Protein AF-A0A286TDY5-F1 (afdb_monomer)

InterPro domains:
  IPR040674 PvuRts1 I-like, SET and RING associated domain [PF18491] (6-106)

Organism: NCBI:txid1207542

Mean predicted aligned error: 7.82 Å

Nearest PDB structures (foldseek):
  4oq2-assembly1_A  TM=7.951E-01  e=3.850E-07  Proteus vulgaris
  4pbb-assembly1_B  TM=7.651E-01  e=4.188E-05  Acinetobacter baumannii SDF
  4g6d-assembly1_B  TM=3.731E-01  e=4.659E-01  Kayvirus G1

Solvent-accessible surface area (backbone atoms only — not comparable to full-atom values): 7003 Å² total; per-residue (Å²): 109,69,58,80,80,36,49,92,52,45,43,82,38,72,50,56,53,34,60,97,85,36,50,77,54,93,41,31,29,27,44,69,42,96,87,53,49,38,39,39,40,36,42,78,86,50,82,60,48,83,70,92,65,95,86,61,102,49,56,27,28,46,30,26,39,52,44,63,41,90,86,80,61,51,74,45,72,41,82,70,26,28,27,32,66,77,44,57,44,97,84,34,39,29,41,35,25,38,53,76,35,86,73,78,90,80,89,72,79,80,79,75,80,81,82,128

Structure (mmCIF, N/CA/C/O backbone):
data_AF-A0A286TDY5-F1
#
_entry.id   AF-A0A286TDY5-F1
#
loop_
_atom_site.group_PDB
_atom_site.id
_atom_site.type_symbol
_atom_site.label_atom_id
_atom_site.label_alt_id
_atom_site.label_comp_id
_atom_site.label_asym_id
_atom_site.label_entity_id
_atom_site.label_seq_id
_atom_site.pdbx_PDB_ins_code
_atom_site.Cartn_x
_atom_site.Cartn_y
_atom_site.Cartn_z
_atom_site.occupancy
_atom_site.B_iso_or_equiv
_atom_site.auth_seq_id
_atom_site.auth_comp_id
_atom_site.auth_asym_id
_atom_site.auth_atom_id
_atom_site.pdbx_PDB_model_num
ATOM 1 N N . MET A 1 1 ? 8.586 -16.442 18.755 1.00 56.16 1 MET A N 1
ATOM 2 C CA . MET A 1 1 ? 7.332 -17.047 18.246 1.00 56.16 1 MET A CA 1
ATOM 3 C C . MET A 1 1 ? 7.018 -16.560 16.830 1.00 56.16 1 MET A C 1
ATOM 5 O O . MET A 1 1 ? 7.374 -17.283 15.921 1.00 56.16 1 MET A O 1
ATOM 9 N N . MET A 1 2 ? 6.499 -15.344 16.578 1.00 57.84 2 MET A N 1
ATOM 10 C CA . MET A 1 2 ? 6.188 -14.861 15.202 1.00 57.84 2 MET A CA 1
ATOM 11 C C . MET A 1 2 ? 7.371 -14.920 14.220 1.00 57.84 2 MET A C 1
ATOM 13 O O . MET A 1 2 ? 7.219 -15.397 13.103 1.00 57.84 2 MET A O 1
ATOM 17 N N . ARG A 1 3 ? 8.569 -14.499 14.653 1.00 63.28 3 ARG A N 1
ATOM 18 C CA . ARG A 1 3 ? 9.780 -14.532 13.815 1.00 63.28 3 ARG A CA 1
ATOM 19 C C . ARG A 1 3 ? 10.179 -15.949 13.380 1.00 63.28 3 ARG A C 1
ATOM 21 O O . ARG A 1 3 ? 10.705 -16.113 12.297 1.00 63.28 3 ARG A O 1
ATOM 28 N N . GLN A 1 4 ? 9.886 -16.959 14.196 1.00 65.81 4 GLN A N 1
ATOM 29 C CA . GLN A 1 4 ? 10.230 -18.353 13.903 1.00 65.81 4 GLN A CA 1
ATOM 30 C C . GLN A 1 4 ? 9.310 -18.969 12.838 1.00 65.81 4 GLN A C 1
ATOM 32 O O . GLN A 1 4 ? 9.763 -19.783 12.048 1.00 65.81 4 GLN A O 1
ATOM 37 N N . TRP A 1 5 ? 8.032 -18.573 12.812 1.00 63.97 5 TRP A N 1
ATOM 38 C CA . TRP A 1 5 ? 7.052 -19.078 11.842 1.00 63.97 5 TRP A CA 1
ATOM 39 C C . TRP A 1 5 ? 6.986 -18.234 10.562 1.00 63.97 5 TRP A C 1
ATOM 41 O O . TRP A 1 5 ? 6.670 -18.756 9.498 1.00 63.97 5 TRP A O 1
ATOM 51 N N . TYR A 1 6 ? 7.272 -16.930 10.658 1.00 72.94 6 TYR A N 1
ATOM 52 C CA . TYR A 1 6 ? 6.996 -15.966 9.587 1.00 72.94 6 TYR A CA 1
ATOM 53 C C . TYR A 1 6 ? 8.138 -14.989 9.284 1.00 72.94 6 TYR A C 1
ATOM 55 O O . TYR A 1 6 ? 8.046 -14.256 8.302 1.00 72.94 6 TYR A O 1
ATOM 63 N N . GLY A 1 7 ? 9.181 -14.935 10.117 1.00 67.75 7 GLY A N 1
ATOM 64 C CA . GLY A 1 7 ? 10.143 -13.825 10.151 1.00 67.75 7 GLY A CA 1
ATOM 65 C C . GLY A 1 7 ? 11.005 -13.657 8.906 1.00 67.75 7 GLY A C 1
ATOM 66 O O . GLY A 1 7 ? 11.460 -12.546 8.658 1.00 67.75 7 GLY A O 1
ATOM 67 N N . ASP A 1 8 ? 11.174 -14.721 8.124 1.00 74.00 8 ASP A N 1
ATOM 68 C CA . ASP A 1 8 ? 11.986 -14.698 6.902 1.00 74.00 8 ASP A CA 1
ATOM 69 C C . ASP A 1 8 ? 11.143 -14.451 5.641 1.00 74.00 8 ASP A C 1
ATOM 71 O O . ASP A 1 8 ? 11.682 -14.185 4.571 1.00 74.00 8 ASP A O 1
ATOM 75 N N . ARG A 1 9 ? 9.809 -14.541 5.754 1.00 80.06 9 ARG A N 1
ATOM 76 C CA . ARG A 1 9 ? 8.877 -14.446 4.617 1.00 80.06 9 ARG A CA 1
ATOM 77 C C . ARG A 1 9 ? 7.985 -13.212 4.656 1.00 80.06 9 ARG A C 1
ATOM 79 O O . ARG A 1 9 ? 7.563 -12.745 3.605 1.00 80.06 9 ARG A O 1
ATOM 86 N N . TYR A 1 10 ? 7.639 -12.729 5.846 1.00 85.25 10 TYR A N 1
ATOM 87 C CA . TYR A 1 10 ? 6.677 -11.648 6.016 1.00 85.25 10 TYR A CA 1
ATOM 88 C C . TYR A 1 10 ? 7.264 -10.502 6.826 1.00 85.25 10 TYR A C 1
ATOM 90 O O . TYR A 1 10 ? 7.838 -10.701 7.899 1.00 85.25 10 TYR A O 1
ATOM 98 N N . ARG A 1 11 ? 7.005 -9.277 6.370 1.00 87.62 11 ARG A N 1
ATOM 99 C CA . ARG A 1 11 ? 7.228 -8.054 7.147 1.00 87.62 11 ARG A CA 1
ATOM 100 C C . ARG A 1 11 ? 5.886 -7.536 7.650 1.00 87.62 11 ARG A C 1
ATOM 102 O O . ARG A 1 11 ? 4.898 -7.542 6.923 1.00 87.62 11 ARG A O 1
ATOM 109 N N . VAL A 1 12 ? 5.819 -7.087 8.899 1.00 90.06 12 VAL A N 1
ATOM 110 C CA . VAL A 1 12 ? 4.613 -6.402 9.388 1.00 90.06 12 VAL A CA 1
ATOM 111 C C . VAL A 1 12 ? 4.717 -4.932 9.010 1.00 90.06 12 VAL A C 1
ATOM 113 O O . VAL A 1 12 ? 5.750 -4.306 9.249 1.00 90.06 12 VAL A O 1
ATOM 116 N N . TRP A 1 13 ? 3.656 -4.379 8.428 1.00 92.44 13 TRP A N 1
ATOM 117 C CA . TRP A 1 13 ? 3.632 -2.999 7.963 1.00 92.44 13 TRP A CA 1
ATOM 118 C C . TRP A 1 13 ? 2.464 -2.224 8.564 1.00 92.44 13 TRP A C 1
ATOM 120 O O . TRP A 1 13 ? 1.316 -2.666 8.519 1.00 92.44 13 TRP A O 1
ATOM 130 N N . PHE A 1 14 ? 2.769 -1.042 9.098 1.00 92.38 14 PHE A N 1
ATOM 131 C CA . PHE A 1 14 ? 1.808 -0.124 9.707 1.00 92.38 14 PHE A CA 1
ATOM 132 C C . PHE A 1 14 ? 1.760 1.204 8.935 1.00 92.38 14 PHE A C 1
ATOM 134 O O . PHE A 1 14 ? 2.204 2.232 9.457 1.00 92.38 14 PHE A O 1
ATOM 141 N N . PRO A 1 15 ? 1.292 1.215 7.672 1.00 90.50 15 PRO A N 1
ATOM 142 C CA . PRO A 1 15 ? 1.306 2.429 6.874 1.00 90.50 15 PRO A CA 1
ATOM 143 C C . PRO A 1 15 ? 0.363 3.483 7.454 1.00 90.50 15 PRO A C 1
ATOM 145 O O . PRO A 1 15 ? -0.771 3.199 7.863 1.00 90.50 15 PRO A O 1
ATOM 148 N N . LYS A 1 16 ? 0.820 4.736 7.420 1.00 87.88 16 LYS A N 1
ATOM 149 C CA . LYS A 1 16 ? -0.064 5.896 7.531 1.00 87.88 16 LYS A CA 1
ATOM 150 C C . LYS A 1 16 ? -0.548 6.238 6.126 1.00 87.88 16 LYS A C 1
ATOM 152 O O . LYS A 1 16 ? 0.258 6.646 5.291 1.00 87.88 16 LYS A O 1
ATOM 157 N N . LEU A 1 17 ? -1.838 6.025 5.874 1.00 85.44 17 LEU A N 1
ATOM 158 C CA . LEU A 1 17 ? -2.439 6.344 4.584 1.00 85.44 17 LEU A CA 1
ATOM 159 C C . LEU A 1 17 ? -2.512 7.862 4.387 1.00 85.44 17 LEU A C 1
ATOM 161 O O . LEU A 1 17 ? -2.790 8.604 5.330 1.00 85.44 17 LEU A O 1
ATOM 165 N N . ALA A 1 18 ? -2.253 8.300 3.161 1.00 80.50 18 ALA A N 1
ATOM 166 C CA . ALA A 1 18 ? -2.357 9.680 2.728 1.00 80.50 18 ALA A CA 1
ATOM 167 C C . ALA A 1 18 ? -3.791 10.196 2.889 1.00 80.50 18 ALA A C 1
ATOM 169 O O . ALA A 1 18 ? -4.763 9.472 2.665 1.00 80.50 18 ALA A O 1
ATOM 170 N N . ILE A 1 19 ? -3.921 11.469 3.258 1.00 73.88 19 ILE A N 1
ATOM 171 C CA . ILE A 1 19 ? -5.214 12.130 3.470 1.00 73.88 19 ILE A CA 1
ATOM 172 C C . ILE A 1 19 ? -5.360 13.208 2.402 1.00 73.88 19 ILE A C 1
ATOM 174 O O . ILE A 1 19 ? -4.481 14.053 2.251 1.00 73.88 19 ILE A O 1
ATOM 178 N N . GLY A 1 20 ? -6.445 13.160 1.621 1.00 74.75 20 GLY A N 1
ATOM 179 C CA . GLY A 1 20 ? -6.649 14.097 0.507 1.00 74.75 20 GLY A CA 1
ATOM 180 C C . GLY A 1 20 ? -5.530 14.046 -0.542 1.00 74.75 20 GLY A C 1
ATOM 181 O O . GLY A 1 20 ? -5.230 15.057 -1.166 1.00 74.75 20 GLY A O 1
ATOM 182 N N . GLY A 1 21 ? -4.873 12.888 -0.688 1.00 75.81 21 GLY A N 1
A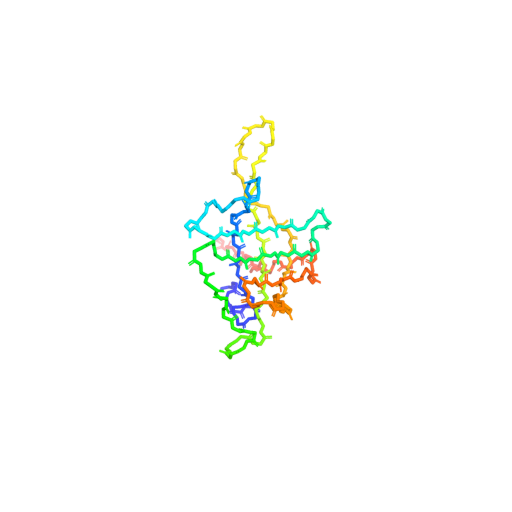TOM 183 C CA . GLY A 1 21 ? -3.759 12.690 -1.616 1.00 75.81 21 GLY A CA 1
ATOM 184 C C . GLY A 1 21 ? -2.394 13.183 -1.130 1.00 75.81 21 GLY A C 1
ATOM 185 O O . GLY A 1 21 ? -1.448 13.077 -1.901 1.00 75.81 21 GLY A O 1
ATOM 186 N N . LYS A 1 22 ? -2.263 13.675 0.113 1.00 78.06 22 LYS A N 1
ATOM 187 C CA . LYS A 1 22 ? -0.996 14.181 0.674 1.00 78.06 22 LYS A CA 1
ATOM 188 C C . LYS A 1 22 ? -0.366 13.242 1.700 1.00 78.06 22 LYS A C 1
ATOM 190 O O . LYS A 1 22 ? -1.081 12.609 2.488 1.00 78.06 22 LYS A O 1
ATOM 195 N N . ALA A 1 23 ? 0.964 13.205 1.727 1.00 81.44 23 ALA A N 1
ATOM 196 C CA . ALA A 1 23 ? 1.750 12.486 2.717 1.00 81.44 23 ALA A CA 1
ATOM 197 C C . ALA A 1 23 ? 1.467 12.982 4.140 1.00 81.44 23 ALA A C 1
ATOM 199 O O . ALA A 1 23 ? 1.242 14.161 4.402 1.00 81.44 23 ALA A O 1
ATOM 200 N N . VAL A 1 24 ? 1.515 12.052 5.092 1.00 79.75 24 VAL A N 1
ATOM 201 C CA . VAL A 1 24 ? 1.279 12.317 6.526 1.00 79.75 24 VAL A CA 1
ATOM 202 C C . VAL A 1 24 ? 2.401 11.743 7.403 1.00 79.75 24 VAL A C 1
ATOM 204 O O . VAL A 1 24 ? 2.245 11.555 8.616 1.00 79.75 24 VAL A O 1
ATOM 207 N N . ALA A 1 25 ? 3.528 11.392 6.776 1.00 81.00 25 ALA A N 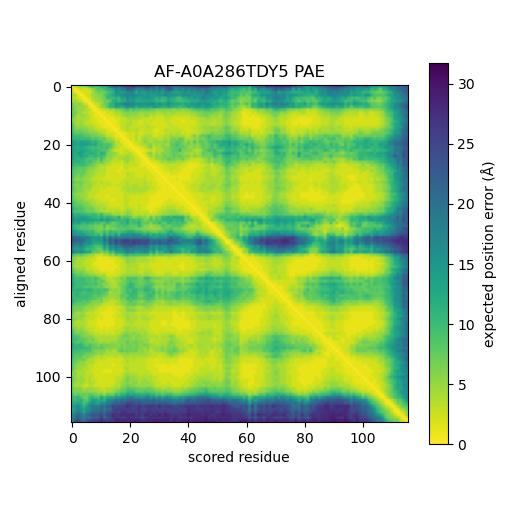1
ATOM 208 C CA . ALA A 1 25 ? 4.639 10.681 7.394 1.00 81.00 25 ALA A CA 1
ATOM 209 C C . ALA A 1 25 ? 5.983 11.036 6.729 1.00 81.00 25 ALA A C 1
ATOM 211 O O . ALA A 1 25 ? 6.509 10.234 5.968 1.00 81.00 25 ALA A O 1
ATOM 212 N N . ASN A 1 26 ? 6.552 12.211 7.026 1.00 83.81 26 ASN A N 1
ATOM 213 C CA . ASN A 1 26 ? 7.867 12.643 6.512 1.00 83.81 26 ASN A CA 1
ATOM 214 C C . ASN A 1 26 ? 7.994 12.482 4.981 1.00 83.81 26 ASN A C 1
ATOM 216 O O . ASN A 1 26 ? 8.864 11.756 4.502 1.00 83.81 26 ASN A O 1
ATOM 220 N N . GLY A 1 27 ? 7.048 13.055 4.233 1.00 84.19 27 GLY A N 1
ATOM 221 C CA . GLY A 1 27 ? 7.004 12.952 2.769 1.00 84.19 27 GLY A CA 1
ATOM 222 C C . GLY A 1 27 ? 6.494 11.611 2.226 1.00 84.19 27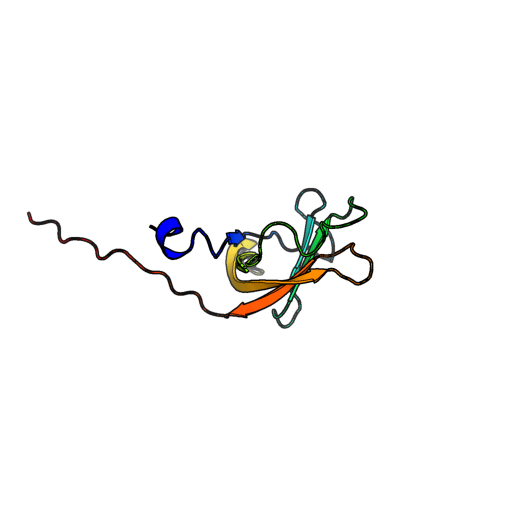 GLY A C 1
ATOM 223 O O . GLY A 1 27 ? 6.121 11.537 1.063 1.00 84.19 27 GLY A O 1
ATOM 224 N N . TRP A 1 28 ? 6.377 10.549 3.036 1.00 87.00 28 TRP A N 1
ATOM 225 C CA . TRP A 1 28 ? 5.845 9.266 2.560 1.00 87.00 28 TRP A CA 1
ATOM 226 C C . TRP A 1 28 ? 4.327 9.295 2.373 1.00 87.00 28 TRP A C 1
ATOM 228 O O . TRP A 1 28 ? 3.548 9.487 3.319 1.00 87.00 28 TRP A O 1
ATOM 238 N N . ASN A 1 29 ? 3.918 9.034 1.139 1.00 90.19 29 ASN A N 1
ATOM 239 C CA . ASN A 1 29 ? 2.548 8.971 0.677 1.00 90.19 29 ASN A CA 1
ATOM 240 C C . ASN A 1 29 ? 2.167 7.509 0.421 1.00 90.19 29 ASN A C 1
ATOM 242 O O . ASN A 1 29 ? 2.727 6.847 -0.452 1.00 90.19 29 ASN A O 1
ATOM 246 N N . ASN A 1 30 ? 1.219 7.001 1.212 1.00 92.06 30 ASN A N 1
ATOM 247 C CA . ASN A 1 30 ? 0.689 5.650 1.061 1.00 92.06 30 ASN A CA 1
ATOM 248 C C . ASN A 1 30 ? -0.781 5.732 0.674 1.00 92.06 30 ASN A C 1
ATOM 250 O O . ASN A 1 30 ? -1.587 6.250 1.444 1.00 92.06 30 ASN A O 1
ATOM 254 N N . ARG A 1 31 ? -1.165 5.180 -0.471 1.00 91.69 31 ARG A N 1
ATOM 255 C CA . ARG A 1 31 ? -2.559 5.177 -0.919 1.00 91.69 31 ARG A CA 1
ATOM 256 C C . ARG A 1 31 ? -3.063 3.755 -1.072 1.00 91.69 31 ARG A C 1
ATOM 258 O O . ARG A 1 31 ? -2.516 3.001 -1.867 1.00 91.69 31 ARG A O 1
ATOM 265 N N . LEU A 1 32 ? -4.130 3.425 -0.353 1.00 91.56 32 LEU A N 1
ATOM 266 C CA . LEU A 1 32 ? -4.936 2.234 -0.611 1.00 91.56 32 LEU A CA 1
ATOM 267 C C . LEU A 1 32 ? -5.933 2.564 -1.733 1.00 91.56 32 LEU A C 1
ATOM 269 O O . LEU A 1 32 ? -6.534 3.639 -1.706 1.00 91.56 32 LEU A O 1
ATOM 273 N N . SER A 1 33 ? -6.072 1.689 -2.729 1.00 92.81 33 SER A N 1
ATOM 274 C CA . SER A 1 33 ? -7.106 1.821 -3.762 1.00 92.81 33 SER A CA 1
ATOM 275 C C . SER A 1 33 ? -8.507 1.642 -3.167 1.00 92.81 33 SER A C 1
ATOM 277 O O . SER A 1 33 ? -8.667 1.013 -2.121 1.00 92.81 33 SER A O 1
ATOM 279 N N . ASP A 1 34 ? -9.533 2.178 -3.830 1.00 90.56 34 ASP A N 1
ATOM 280 C CA . ASP A 1 34 ? -10.904 2.193 -3.294 1.00 90.56 34 ASP A CA 1
ATOM 281 C C . ASP A 1 34 ? -11.496 0.778 -3.129 1.00 90.56 34 ASP A C 1
ATOM 283 O O . ASP A 1 34 ? -12.249 0.512 -2.196 1.00 90.56 34 ASP A O 1
ATOM 287 N N . ASP A 1 35 ? -11.093 -0.160 -3.990 1.00 93.06 35 ASP A N 1
ATOM 288 C CA . ASP A 1 35 ? -11.419 -1.593 -3.919 1.00 93.06 35 ASP A CA 1
ATOM 289 C C . ASP A 1 35 ? -10.519 -2.382 -2.933 1.00 93.06 35 ASP A C 1
ATOM 291 O O . ASP A 1 35 ? -10.701 -3.584 -2.692 1.00 93.06 35 ASP A O 1
ATOM 295 N N . GLY A 1 36 ? -9.521 -1.711 -2.353 1.00 92.12 36 GLY A N 1
ATOM 296 C CA . GLY A 1 36 ? -8.543 -2.267 -1.423 1.00 92.12 36 GLY A CA 1
ATOM 297 C C . GLY A 1 36 ? -7.579 -3.285 -2.035 1.00 92.12 36 GLY A C 1
ATOM 298 O O . GLY A 1 36 ? -6.926 -4.016 -1.287 1.00 92.12 36 GLY A O 1
ATOM 299 N N . THR A 1 37 ? -7.506 -3.393 -3.363 1.00 96.31 37 THR A N 1
ATOM 300 C CA . THR A 1 37 ? -6.669 -4.390 -4.050 1.00 96.31 37 THR A CA 1
ATOM 301 C C . THR A 1 37 ? -5.212 -3.964 -4.185 1.00 96.31 37 THR A C 1
ATOM 303 O O . THR A 1 37 ? -4.338 -4.832 -4.240 1.00 96.31 37 THR A O 1
ATOM 306 N N . TYR A 1 38 ? -4.923 -2.662 -4.168 1.00 95.50 38 TYR A N 1
ATOM 307 C CA . TYR A 1 38 ? -3.577 -2.127 -4.333 1.00 95.50 38 TYR A CA 1
ATOM 308 C C . TYR A 1 38 ? -3.206 -1.131 -3.240 1.00 95.50 38 TYR A C 1
ATOM 310 O O . TYR A 1 38 ? -4.032 -0.348 -2.773 1.00 95.50 38 TYR A O 1
ATOM 318 N N . ILE A 1 39 ? -1.923 -1.126 -2.883 1.00 94.75 39 ILE A N 1
ATOM 319 C CA . ILE A 1 39 ? -1.294 -0.019 -2.167 1.00 94.75 39 ILE A CA 1
ATOM 320 C C . ILE A 1 39 ? -0.213 0.588 -3.056 1.00 94.75 39 ILE A C 1
ATOM 322 O O . ILE A 1 39 ? 0.617 -0.128 -3.620 1.00 94.75 39 ILE A O 1
ATOM 326 N N . TYR A 1 40 ? -0.211 1.913 -3.146 1.00 93.19 40 TYR A N 1
ATOM 327 C CA . TYR A 1 40 ? 0.834 2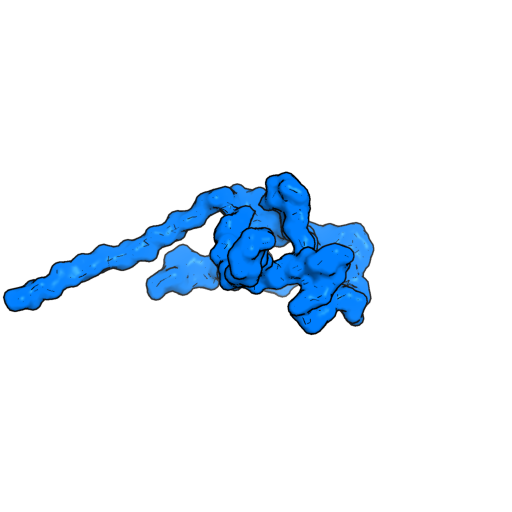.702 -3.786 1.00 93.19 40 TYR A CA 1
ATOM 328 C C . TYR A 1 40 ? 1.642 3.424 -2.711 1.00 93.19 40 TYR A C 1
ATOM 330 O O . TYR A 1 40 ? 1.052 4.036 -1.822 1.00 93.19 40 TYR A O 1
ATOM 338 N N . GLU A 1 41 ? 2.966 3.351 -2.788 1.00 92.25 41 GLU A N 1
ATOM 339 C CA . GLU A 1 41 ? 3.889 3.996 -1.844 1.00 92.25 41 GLU A CA 1
ATOM 340 C C . GLU A 1 41 ? 4.917 4.810 -2.630 1.00 92.25 41 GLU A C 1
ATOM 342 O O . GLU A 1 41 ? 5.562 4.286 -3.540 1.00 92.25 41 GLU A O 1
ATOM 347 N N . TYR A 1 42 ? 5.073 6.081 -2.282 1.00 90.75 42 TYR A N 1
ATOM 348 C CA . TYR A 1 42 ? 6.143 6.940 -2.789 1.00 90.75 42 TYR A CA 1
ATOM 349 C C . TYR A 1 42 ? 6.504 7.995 -1.747 1.00 90.75 42 TYR A C 1
ATOM 351 O O . TYR A 1 42 ? 5.745 8.222 -0.802 1.00 90.75 42 TYR A O 1
ATOM 359 N N . ASN A 1 43 ? 7.666 8.622 -1.894 1.00 88.31 43 ASN A N 1
ATOM 360 C CA . ASN A 1 43 ? 8.030 9.790 -1.104 1.00 88.31 43 ASN A CA 1
ATOM 361 C C . ASN A 1 43 ? 7.877 11.037 -1.984 1.00 88.31 43 ASN A C 1
ATOM 363 O O . ASN A 1 43 ? 8.302 11.022 -3.133 1.00 88.31 43 ASN A O 1
ATOM 367 N N . GLU A 1 44 ? 7.226 12.077 -1.470 1.00 86.44 44 GLU A N 1
ATOM 368 C CA . GLU A 1 44 ? 6.951 13.324 -2.195 1.00 86.44 44 GLU A CA 1
ATOM 369 C C . GLU A 1 44 ? 8.221 14.119 -2.528 1.00 86.44 44 GLU A C 1
ATOM 371 O O . GLU A 1 44 ? 8.202 14.893 -3.480 1.00 86.44 44 GLU A O 1
ATOM 376 N N . ASP A 1 45 ? 9.314 13.884 -1.798 1.00 85.44 45 ASP A N 1
ATOM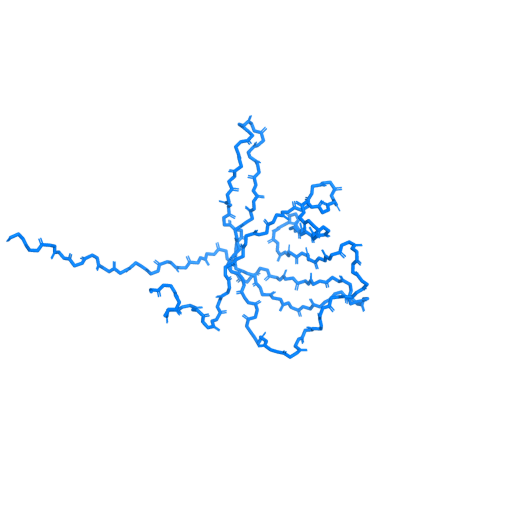 377 C CA . ASP A 1 45 ? 10.601 14.561 -1.970 1.00 85.44 45 ASP A CA 1
ATOM 378 C C . ASP A 1 45 ? 11.640 13.698 -2.714 1.00 85.44 45 ASP A C 1
ATOM 380 O O . ASP A 1 45 ? 12.778 14.128 -2.900 1.00 85.44 45 ASP A O 1
ATOM 384 N N . ALA A 1 46 ? 11.296 12.462 -3.098 1.00 80.50 46 ALA A N 1
ATOM 385 C CA . ALA A 1 46 ? 12.221 11.546 -3.765 1.00 80.50 46 ALA A CA 1
ATOM 386 C C . ALA A 1 46 ? 11.922 11.420 -5.261 1.00 80.50 46 ALA A C 1
ATOM 388 O O . ALA A 1 46 ? 10.787 11.156 -5.656 1.00 80.50 46 ALA A O 1
ATOM 389 N N . ASP A 1 47 ? 12.975 11.502 -6.074 1.00 77.81 47 ASP A N 1
ATOM 390 C CA . ASP A 1 47 ? 12.861 11.408 -7.531 1.00 77.81 47 ASP A CA 1
ATOM 391 C C . ASP A 1 47 ? 12.585 9.982 -8.024 1.00 77.81 47 ASP A C 1
ATOM 393 O O . ASP A 1 47 ? 11.901 9.804 -9.023 1.00 77.81 47 ASP A O 1
ATOM 397 N N . LEU A 1 48 ? 13.102 8.951 -7.344 1.00 78.75 48 LEU A N 1
ATOM 398 C CA . LEU A 1 48 ? 12.930 7.543 -7.719 1.00 78.75 48 LEU A CA 1
ATOM 399 C C . LEU A 1 48 ? 12.801 6.662 -6.474 1.00 78.75 48 LEU A C 1
ATOM 401 O O . LEU A 1 48 ? 13.443 6.907 -5.449 1.00 78.75 48 LEU A O 1
ATOM 405 N N . VAL A 1 49 ? 12.005 5.596 -6.573 1.00 81.56 49 VAL A N 1
ATOM 406 C CA . VAL A 1 49 ? 12.006 4.515 -5.578 1.00 81.56 49 VAL A CA 1
ATOM 407 C C . VAL A 1 49 ? 13.038 3.456 -5.952 1.00 81.56 49 VAL A C 1
ATOM 409 O O . VAL A 1 49 ? 13.394 3.300 -7.120 1.00 81.56 49 VAL A O 1
ATOM 412 N N . ASP A 1 50 ? 13.502 2.684 -4.966 1.00 80.31 50 ASP A N 1
ATOM 413 C CA . ASP A 1 50 ? 14.381 1.542 -5.224 1.00 80.31 50 ASP A CA 1
ATOM 414 C C . ASP A 1 50 ? 13.768 0.598 -6.276 1.00 80.31 50 ASP A C 1
ATOM 416 O O . ASP A 1 50 ? 12.544 0.433 -6.307 1.00 80.31 50 ASP A O 1
ATOM 420 N N . PRO A 1 51 ? 14.574 -0.023 -7.154 1.00 69.31 51 PRO A N 1
ATOM 421 C CA . PRO A 1 51 ? 14.083 -0.977 -8.141 1.00 69.31 51 PRO A CA 1
ATOM 422 C C . PRO A 1 51 ? 13.455 -2.206 -7.472 1.00 69.31 51 PRO A C 1
ATOM 424 O O . PRO A 1 51 ? 13.596 -2.460 -6.274 1.00 69.31 51 PRO A O 1
ATOM 427 N N . VAL A 1 52 ? 12.722 -2.987 -8.259 1.00 69.62 52 VAL A N 1
ATOM 428 C CA . VAL A 1 52 ? 12.149 -4.256 -7.799 1.00 69.62 52 VAL A CA 1
ATOM 429 C C . VAL A 1 52 ? 13.255 -5.332 -7.833 1.00 69.62 52 VAL A C 1
ATOM 431 O O . VAL A 1 52 ? 13.345 -6.081 -8.797 1.00 69.62 52 VAL A O 1
ATOM 434 N N . GLY A 1 53 ? 14.104 -5.370 -6.791 1.00 59.53 53 GLY A N 1
ATOM 435 C CA . GLY A 1 53 ? 15.262 -6.281 -6.593 1.00 59.53 53 GLY A CA 1
ATOM 436 C C . GLY A 1 53 ? 16.608 -5.570 -6.823 1.00 59.53 53 GLY A C 1
ATOM 437 O O . GLY A 1 53 ? 16.700 -4.774 -7.745 1.00 59.53 53 GLY A O 1
ATOM 438 N N . ASP A 1 54 ? 17.657 -5.706 -6.004 1.00 44.47 54 ASP A N 1
ATOM 439 C CA . ASP A 1 54 ? 18.190 -6.908 -5.344 1.00 44.47 54 ASP A CA 1
ATOM 440 C C . ASP A 1 54 ? 18.046 -6.919 -3.806 1.00 44.47 54 ASP A C 1
ATOM 442 O O . ASP A 1 54 ? 18.605 -6.074 -3.108 1.00 44.47 54 ASP A O 1
ATOM 446 N N . GLY A 1 55 ? 17.325 -7.908 -3.250 1.00 53.38 55 GLY A N 1
ATOM 447 C CA . GLY A 1 55 ? 17.393 -8.208 -1.809 1.00 53.38 55 GLY A CA 1
ATOM 448 C C . GLY A 1 55 ? 16.187 -8.891 -1.153 1.00 53.38 55 GLY A C 1
ATOM 449 O O . GLY A 1 55 ? 16.382 -9.576 -0.155 1.00 53.38 55 GLY A O 1
ATOM 450 N N . ASP A 1 56 ? 14.957 -8.762 -1.666 1.00 59.94 56 ASP A N 1
ATOM 451 C CA . ASP A 1 56 ? 13.801 -9.437 -1.045 1.00 59.94 56 ASP A CA 1
ATOM 452 C C . ASP A 1 56 ? 12.860 -10.076 -2.083 1.00 59.94 56 ASP A C 1
ATOM 454 O O . ASP A 1 56 ? 11.911 -9.435 -2.544 1.00 59.94 56 ASP A O 1
ATOM 458 N N . PRO A 1 57 ? 13.084 -11.353 -2.459 1.00 62.66 57 PRO A N 1
ATOM 459 C CA . PRO A 1 57 ? 12.163 -12.107 -3.316 1.00 62.66 57 PRO A CA 1
ATOM 460 C C . PRO A 1 57 ? 10.755 -12.280 -2.704 1.00 62.66 57 PRO 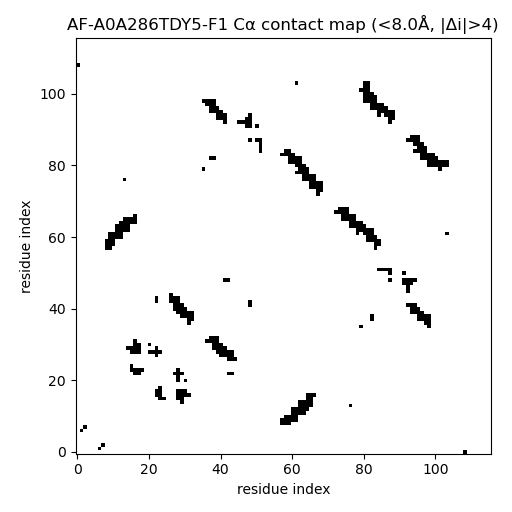A C 1
ATOM 462 O O . PRO A 1 57 ? 9.835 -12.746 -3.388 1.00 62.66 57 PRO A O 1
ATOM 465 N N . ASN A 1 58 ? 10.564 -11.864 -1.447 1.00 65.00 58 ASN A N 1
ATOM 466 C CA . ASN A 1 58 ? 9.349 -11.985 -0.663 1.00 65.00 58 ASN A CA 1
ATOM 467 C C . ASN A 1 58 ? 9.004 -10.678 0.084 1.00 65.00 58 ASN A C 1
ATOM 469 O O . ASN A 1 58 ? 8.633 -10.764 1.252 1.00 65.00 58 ASN A O 1
ATOM 473 N N . ASP A 1 59 ? 9.047 -9.486 -0.548 1.00 85.19 59 ASP A N 1
ATOM 474 C CA . ASP A 1 59 ? 8.471 -8.260 0.064 1.00 85.19 59 ASP A CA 1
ATOM 475 C C . ASP A 1 59 ? 6.938 -8.387 0.163 1.00 85.19 59 ASP A C 1
ATOM 477 O O . ASP A 1 59 ? 6.158 -7.854 -0.638 1.00 85.19 59 ASP A O 1
ATOM 481 N N . ILE A 1 60 ? 6.532 -9.202 1.131 1.00 90.94 60 ILE A N 1
ATOM 482 C CA . ILE A 1 60 ? 5.185 -9.599 1.470 1.00 90.94 60 ILE A CA 1
ATOM 483 C C . ILE A 1 60 ? 4.892 -8.995 2.839 1.00 90.94 60 ILE A C 1
ATOM 485 O O . ILE A 1 60 ? 5.527 -9.306 3.850 1.00 90.94 60 ILE A O 1
ATOM 489 N N . ARG A 1 61 ? 3.905 -8.110 2.867 1.00 92.88 61 ARG A N 1
ATOM 490 C CA . ARG A 1 61 ? 3.583 -7.256 3.998 1.00 92.88 61 ARG A CA 1
ATOM 491 C C . ARG A 1 61 ? 2.247 -7.630 4.602 1.00 92.88 61 ARG A C 1
ATOM 493 O O . ARG A 1 61 ? 1.204 -7.461 3.970 1.00 92.88 61 ARG A O 1
ATOM 500 N N . ILE A 1 62 ? 2.266 -8.079 5.852 1.00 94.06 62 ILE A N 1
ATOM 501 C CA . ILE A 1 62 ? 1.056 -8.180 6.672 1.00 94.06 62 ILE A CA 1
ATOM 502 C C . ILE A 1 62 ? 0.702 -6.751 7.077 1.00 94.06 62 ILE A C 1
ATOM 504 O O . ILE A 1 62 ? 1.435 -6.128 7.849 1.00 94.06 62 ILE A O 1
ATOM 508 N N . THR A 1 63 ? -0.376 -6.211 6.517 1.00 95.81 63 THR A N 1
ATOM 509 C CA . THR A 1 63 ? -0.597 -4.765 6.519 1.00 95.81 63 THR A CA 1
ATOM 510 C C . THR A 1 63 ? -1.735 -4.370 7.447 1.00 95.81 63 THR A C 1
ATOM 512 O O . THR A 1 63 ? -2.873 -4.827 7.313 1.00 95.81 63 THR A O 1
ATOM 515 N N . PHE A 1 64 ? -1.419 -3.466 8.369 1.00 94.75 64 PHE A N 1
ATOM 516 C CA . PHE A 1 64 ? -2.358 -2.846 9.288 1.00 94.75 64 PHE A CA 1
ATOM 517 C C . PHE A 1 64 ? -2.376 -1.338 9.047 1.00 94.75 64 PHE A C 1
ATOM 519 O O . PHE A 1 64 ? -1.525 -0.606 9.548 1.00 94.75 64 PHE A O 1
ATOM 526 N N . ALA A 1 65 ? -3.335 -0.853 8.263 1.00 91.75 65 ALA A N 1
ATOM 527 C CA . ALA A 1 65 ? -3.418 0.564 7.944 1.00 91.75 65 ALA A CA 1
ATOM 528 C C . ALA A 1 65 ? -3.965 1.359 9.132 1.00 91.75 65 ALA A C 1
ATOM 530 O O . ALA A 1 65 ? -4.932 0.950 9.788 1.00 91.75 65 ALA A O 1
ATOM 531 N N . LYS A 1 66 ? -3.362 2.520 9.398 1.00 87.94 66 LYS A N 1
ATOM 532 C CA . LYS A 1 66 ? -3.911 3.461 10.373 1.00 87.94 66 LYS A CA 1
ATOM 533 C C . LYS A 1 66 ? -5.189 4.083 9.809 1.00 87.94 66 LYS A C 1
ATOM 535 O O . LYS A 1 66 ? -5.162 4.694 8.745 1.00 87.94 66 LYS A O 1
ATOM 540 N N . SER A 1 67 ? -6.292 3.948 10.534 1.00 78.31 67 SER A N 1
ATOM 541 C CA . SER A 1 67 ? -7.600 4.505 10.188 1.00 78.31 67 SER A CA 1
ATOM 542 C C . SER A 1 67 ? -8.132 5.328 11.359 1.00 78.31 67 SER A C 1
ATOM 544 O O . SER A 1 67 ? -7.909 4.983 12.521 1.00 78.31 67 SER A O 1
ATOM 546 N N . ALA A 1 68 ? -8.810 6.430 11.052 1.00 80.25 68 ALA A N 1
ATOM 547 C CA . ALA A 1 68 ? -9.589 7.180 12.024 1.00 80.25 68 ALA A CA 1
ATOM 548 C C . ALA A 1 68 ? -11.058 6.792 11.870 1.00 80.25 68 ALA A C 1
ATOM 550 O O . ALA A 1 68 ? -11.596 6.798 10.762 1.00 80.25 68 ALA A O 1
ATOM 551 N N . ASP A 1 69 ? -11.701 6.466 12.981 1.00 76.69 69 ASP A N 1
ATOM 552 C CA . ASP A 1 69 ? -13.142 6.297 13.005 1.00 76.69 69 ASP A CA 1
ATOM 553 C C . ASP A 1 69 ? -13.833 7.643 12.693 1.00 76.69 69 ASP A C 1
ATOM 555 O O . ASP A 1 69 ? -13.500 8.655 13.320 1.00 76.69 69 ASP A O 1
ATOM 559 N N . PRO A 1 70 ? -14.760 7.704 11.721 1.00 76.12 70 PRO A N 1
ATOM 560 C CA . PRO A 1 70 ? -15.345 8.972 11.290 1.00 76.12 70 PRO A CA 1
ATOM 561 C C . PRO A 1 70 ? -16.258 9.605 12.350 1.00 76.12 70 PRO A C 1
ATOM 563 O O . PRO A 1 70 ? -16.445 10.821 12.325 1.00 76.12 70 PRO A O 1
ATOM 566 N N . VAL A 1 71 ? -16.797 8.811 13.283 1.00 85.06 71 VAL A N 1
ATOM 567 C CA . VAL A 1 71 ? -17.740 9.265 14.315 1.00 85.06 71 VAL A CA 1
ATOM 568 C C . VAL A 1 71 ? -16.993 9.640 15.592 1.00 85.06 71 VAL A C 1
ATOM 570 O O . VAL A 1 71 ? -17.088 10.763 16.076 1.00 85.06 71 VAL A O 1
ATOM 573 N N . THR A 1 72 ? -16.206 8.710 16.122 1.00 87.62 72 THR A N 1
ATOM 574 C CA . THR A 1 72 ? -15.514 8.841 17.412 1.00 87.62 72 THR A CA 1
ATOM 575 C C . THR A 1 72 ? -14.151 9.518 17.299 1.00 87.62 72 THR A C 1
ATOM 577 O O . THR A 1 72 ? -13.570 9.888 18.315 1.00 87.62 72 THR A O 1
ATOM 580 N N . ARG A 1 73 ? -13.610 9.661 16.078 1.00 83.69 73 ARG A N 1
ATOM 581 C CA . ARG A 1 73 ? -12.249 10.161 15.792 1.00 83.69 73 ARG A CA 1
ATOM 582 C C . ARG A 1 73 ? -11.121 9.327 16.407 1.00 83.69 73 ARG A C 1
ATOM 584 O O . ARG A 1 73 ? -9.954 9.709 16.295 1.00 83.69 73 ARG A O 1
ATOM 591 N N . ILE A 1 74 ? -11.434 8.172 16.995 1.00 87.12 74 ILE A N 1
ATOM 592 C CA . ILE A 1 74 ? -10.439 7.261 17.554 1.00 87.12 74 ILE A CA 1
ATOM 593 C C . ILE A 1 74 ? -9.576 6.718 16.415 1.00 87.12 74 ILE A C 1
ATOM 595 O O . ILE A 1 74 ? -10.075 6.232 15.399 1.00 87.12 74 ILE A O 1
ATOM 599 N N . GLN A 1 75 ? -8.260 6.813 16.593 1.00 85.62 75 GLN A N 1
ATOM 600 C CA . GLN A 1 75 ? -7.289 6.272 15.653 1.00 85.62 75 GLN A CA 1
ATOM 601 C C . GLN A 1 75 ? -6.949 4.838 16.046 1.00 85.62 75 GLN A C 1
ATOM 603 O O . GLN A 1 75 ? -6.525 4.583 17.171 1.00 85.62 75 GLN A O 1
ATOM 608 N N . ALA A 1 76 ? -7.088 3.914 15.104 1.00 88.56 76 ALA A N 1
ATOM 609 C CA . ALA A 1 76 ? -6.762 2.511 15.301 1.00 88.56 76 ALA A CA 1
ATOM 610 C C . ALA A 1 76 ? -6.050 1.941 14.075 1.00 88.56 76 ALA A C 1
ATOM 612 O O . ALA A 1 76 ? -6.127 2.477 12.968 1.00 88.56 76 ALA A O 1
ATOM 613 N N . TYR A 1 77 ? -5.365 0.824 14.278 1.00 91.44 77 TYR A N 1
ATOM 614 C CA . TYR A 1 77 ? -4.820 0.028 13.192 1.00 91.44 77 TYR A CA 1
ATOM 615 C C . TYR A 1 77 ? -5.830 -1.045 12.798 1.00 91.44 77 TYR A C 1
ATOM 617 O O . TYR A 1 77 ? -6.324 -1.781 13.652 1.00 91.44 77 TYR A O 1
ATOM 625 N N . ARG A 1 78 ? -6.142 -1.131 11.505 1.00 90.56 78 ARG A N 1
ATOM 626 C CA . ARG A 1 78 ? -7.047 -2.141 10.947 1.00 90.56 78 ARG A CA 1
ATOM 627 C C . ARG A 1 78 ? -6.267 -3.039 10.005 1.00 90.56 78 ARG A C 1
ATOM 629 O O . ARG A 1 78 ? -5.538 -2.536 9.155 1.00 90.56 78 ARG A O 1
ATOM 636 N N . PHE A 1 79 ? -6.423 -4.352 10.149 1.00 93.88 79 PHE A N 1
ATOM 637 C CA . PHE A 1 79 ? -5.890 -5.294 9.170 1.00 93.88 79 PHE A CA 1
ATOM 638 C C . PHE A 1 79 ? -6.577 -5.059 7.822 1.00 93.88 79 PHE A C 1
ATOM 640 O O . PHE A 1 79 ? -7.805 -5.049 7.756 1.00 93.88 79 PHE A O 1
ATOM 647 N N . VAL A 1 80 ? -5.791 -4.846 6.768 1.00 95.12 80 VAL A N 1
ATOM 648 C CA . VAL A 1 80 ? -6.303 -4.580 5.408 1.00 95.12 80 VAL A CA 1
ATOM 649 C C . VAL A 1 80 ? -5.915 -5.661 4.398 1.00 95.12 80 VAL A C 1
ATOM 651 O O . VAL A 1 80 ? -6.378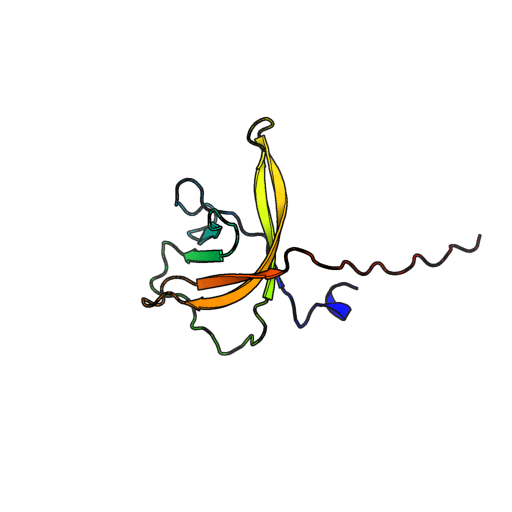 -5.635 3.257 1.00 95.12 80 VAL A O 1
ATOM 654 N N . GLY A 1 81 ? -5.095 -6.627 4.818 1.00 96.56 81 GLY A N 1
ATOM 655 C CA . GLY A 1 81 ? -4.683 -7.771 4.013 1.00 96.56 81 GLY A CA 1
ATOM 656 C C . GLY A 1 81 ? -3.180 -8.031 4.055 1.00 96.56 81 GLY A C 1
ATOM 657 O O . GLY A 1 81 ? -2.406 -7.334 4.720 1.00 96.56 81 GLY A O 1
ATOM 658 N N . VAL A 1 82 ? -2.774 -9.049 3.307 1.00 95.94 82 VAL A N 1
ATOM 659 C CA . VAL A 1 82 ? -1.375 -9.343 3.002 1.00 95.94 82 VAL A CA 1
ATOM 660 C C . VAL A 1 82 ? -1.083 -8.841 1.597 1.00 95.94 82 VAL A C 1
ATOM 662 O O . VAL A 1 82 ? -1.818 -9.159 0.664 1.00 95.94 82 VAL A O 1
ATOM 665 N N . PHE A 1 83 ? -0.020 -8.062 1.440 1.00 95.31 83 PHE A N 1
ATOM 666 C CA . PHE A 1 83 ? 0.317 -7.389 0.190 1.00 95.31 83 PHE A CA 1
ATOM 667 C C . PHE A 1 83 ? 1.688 -7.816 -0.306 1.00 95.31 83 PHE A C 1
ATOM 669 O O . PHE A 1 83 ? 2.615 -7.883 0.487 1.00 95.31 83 PHE A O 1
ATOM 676 N N . ARG A 1 84 ? 1.847 -8.053 -1.604 1.00 93.12 84 ARG A N 1
ATOM 677 C CA . ARG A 1 84 ? 3.147 -8.315 -2.232 1.00 93.12 84 ARG A CA 1
ATOM 678 C C . ARG A 1 84 ? 3.520 -7.154 -3.136 1.00 93.12 84 ARG A C 1
ATOM 680 O O . ARG A 1 84 ? 2.680 -6.709 -3.918 1.00 93.12 84 ARG A O 1
ATOM 687 N N . ARG A 1 85 ? 4.765 -6.685 -3.080 1.00 91.12 85 ARG A N 1
ATOM 688 C CA . ARG A 1 85 ? 5.272 -5.737 -4.081 1.00 91.12 85 ARG A CA 1
ATOM 689 C C . ARG A 1 85 ? 5.354 -6.427 -5.443 1.00 91.12 85 ARG A C 1
ATOM 691 O O . ARG A 1 85 ? 6.011 -7.456 -5.563 1.00 91.12 85 ARG A O 1
ATOM 698 N N . ILE A 1 86 ? 4.675 -5.881 -6.450 1.00 89.88 86 ILE A N 1
ATOM 699 C CA . ILE A 1 86 ? 4.596 -6.494 -7.789 1.00 89.88 86 ILE A CA 1
ATOM 700 C C . ILE A 1 86 ? 5.362 -5.713 -8.852 1.00 89.88 86 ILE A C 1
ATOM 702 O O . ILE A 1 86 ? 5.822 -6.301 -9.824 1.00 89.88 86 ILE A O 1
ATOM 706 N N . SER A 1 87 ? 5.481 -4.395 -8.700 1.00 88.94 87 SER A N 1
ATOM 707 C CA . SER A 1 87 ? 6.177 -3.543 -9.659 1.00 88.94 87 SER A CA 1
ATOM 708 C C . SER A 1 87 ? 6.486 -2.174 -9.050 1.00 88.94 87 SER A C 1
ATOM 710 O O . SER A 1 87 ? 5.990 -1.835 -7.970 1.00 88.94 87 SER A O 1
ATOM 712 N N . ASN A 1 88 ? 7.245 -1.370 -9.788 1.00 89.25 88 ASN A N 1
ATOM 713 C CA . ASN A 1 88 ? 7.186 0.083 -9.672 1.00 89.25 88 ASN A CA 1
ATOM 714 C C . ASN A 1 88 ? 6.253 0.640 -10.763 1.00 89.25 88 ASN A C 1
ATOM 716 O O . ASN A 1 88 ? 5.801 -0.114 -11.633 1.00 89.25 88 ASN A O 1
ATOM 720 N N . SER A 1 89 ? 5.899 1.921 -10.688 1.00 85.50 89 SER A N 1
ATOM 721 C CA . SER A 1 89 ? 5.320 2.663 -11.810 1.00 85.50 89 SER A CA 1
ATOM 722 C C . SER A 1 89 ? 6.324 2.763 -12.963 1.00 85.50 89 SER A C 1
ATOM 724 O O . SER A 1 89 ? 7.521 2.567 -12.761 1.00 85.50 89 SER A O 1
ATOM 726 N N . GLU A 1 90 ? 5.837 3.043 -14.173 1.00 83.75 90 GLU A N 1
ATOM 727 C CA . GLU A 1 90 ? 6.674 3.124 -15.384 1.00 83.75 90 GLU A CA 1
ATOM 728 C C . GLU A 1 90 ? 7.785 4.176 -15.266 1.00 83.75 90 GLU A C 1
ATOM 730 O O . GLU A 1 90 ? 8.896 3.958 -15.734 1.00 83.75 90 GLU A O 1
ATOM 735 N N . ASP A 1 91 ? 7.500 5.280 -14.577 1.00 84.44 91 ASP A N 1
ATOM 736 C CA . ASP A 1 91 ? 8.449 6.355 -14.271 1.00 84.44 91 ASP A CA 1
ATOM 737 C C . ASP A 1 91 ? 9.401 6.025 -13.103 1.00 84.44 91 ASP A C 1
ATOM 739 O O . ASP A 1 91 ? 10.272 6.823 -12.773 1.00 84.44 91 ASP A O 1
ATOM 743 N N . GLY A 1 92 ? 9.240 4.870 -12.450 1.00 83.56 92 GLY A N 1
ATOM 744 C CA . GLY A 1 92 ? 10.065 4.448 -11.320 1.00 83.56 92 GLY A CA 1
ATOM 745 C C . GLY A 1 92 ? 9.855 5.250 -10.033 1.00 83.56 92 GLY A C 1
ATOM 746 O O . GLY A 1 92 ? 10.614 5.053 -9.087 1.00 83.56 92 GLY A O 1
ATOM 747 N N . THR A 1 93 ? 8.841 6.117 -9.951 1.00 87.62 93 THR A N 1
ATOM 748 C CA . THR A 1 93 ? 8.631 7.016 -8.798 1.00 87.62 93 THR A CA 1
ATOM 749 C C . THR A 1 93 ? 7.764 6.408 -7.695 1.00 87.62 93 THR A C 1
ATOM 751 O O . THR A 1 93 ? 7.761 6.888 -6.562 1.00 87.62 93 THR A O 1
ATOM 754 N N . ARG A 1 94 ? 7.014 5.336 -7.987 1.00 89.25 94 ARG A N 1
ATOM 755 C CA . ARG A 1 94 ? 6.055 4.731 -7.048 1.00 89.25 94 ARG A CA 1
ATOM 756 C C . ARG A 1 94 ? 6.203 3.228 -6.977 1.00 89.25 94 ARG A C 1
ATOM 758 O O . ARG A 1 94 ? 6.258 2.545 -7.995 1.00 89.25 94 ARG A O 1
ATOM 765 N N . LYS A 1 95 ? 6.153 2.683 -5.768 1.00 92.00 95 LYS A N 1
ATOM 766 C CA . LYS A 1 95 ? 6.010 1.244 -5.539 1.00 92.00 95 LYS A CA 1
ATOM 767 C C . LYS A 1 95 ? 4.544 0.859 -5.636 1.00 92.00 95 LYS A C 1
ATOM 769 O O . LYS A 1 95 ? 3.679 1.570 -5.121 1.00 92.00 95 LYS A O 1
ATOM 774 N N . ARG A 1 96 ? 4.269 -0.298 -6.238 1.00 92.56 96 ARG A N 1
ATOM 775 C CA . ARG A 1 96 ? 2.932 -0.892 -6.299 1.00 92.56 96 ARG A CA 1
ATOM 776 C C . ARG A 1 96 ? 2.922 -2.245 -5.600 1.00 92.56 96 ARG A C 1
ATOM 778 O O . ARG A 1 96 ? 3.625 -3.176 -6.000 1.00 92.56 96 ARG A O 1
ATOM 785 N N . TYR A 1 97 ? 2.066 -2.360 -4.593 1.00 94.31 97 TYR A N 1
ATOM 786 C CA . TYR A 1 97 ? 1.797 -3.595 -3.873 1.00 94.31 97 TYR A CA 1
ATOM 787 C C . TYR A 1 97 ? 0.391 -4.089 -4.200 1.00 94.31 97 TYR A C 1
ATOM 789 O O . TYR A 1 97 ? -0.551 -3.302 -4.198 1.00 94.31 97 TYR A O 1
ATOM 797 N N . GLN A 1 98 ? 0.240 -5.385 -4.445 1.00 95.06 98 GLN A N 1
ATOM 798 C CA . GLN A 1 98 ? -1.041 -6.040 -4.696 1.00 95.06 98 GLN A CA 1
ATOM 799 C C . GLN A 1 98 ? -1.447 -6.879 -3.489 1.00 95.06 98 GLN A C 1
ATOM 801 O O . GLN A 1 98 ? -0.620 -7.605 -2.933 1.00 95.06 98 GLN A O 1
ATOM 806 N N . ARG A 1 99 ? -2.718 -6.807 -3.095 1.00 97.06 99 ARG A N 1
ATOM 807 C CA . ARG A 1 99 ? -3.288 -7.670 -2.062 1.00 97.06 99 ARG A CA 1
ATOM 808 C C . ARG A 1 99 ? -3.335 -9.106 -2.576 1.00 97.06 99 ARG A C 1
ATOM 810 O O . ARG A 1 99 ? -3.965 -9.371 -3.595 1.00 97.06 99 ARG A O 1
ATOM 817 N N . ILE A 1 100 ? -2.682 -10.013 -1.859 1.00 95.88 100 ILE A N 1
ATOM 818 C CA . ILE A 1 100 ? -2.640 -11.445 -2.175 1.00 95.88 100 ILE A CA 1
ATOM 819 C C . ILE A 1 100 ? -3.498 -12.283 -1.223 1.00 95.88 100 ILE A C 1
ATOM 821 O O . ILE A 1 100 ? -3.948 -13.346 -1.619 1.00 95.88 100 ILE A O 1
ATOM 825 N N . GLU A 1 101 ? -3.765 -11.801 -0.003 1.00 96.69 101 GLU A N 1
ATOM 826 C CA . GLU A 1 101 ? -4.631 -12.483 0.970 1.00 96.69 101 GLU A CA 1
ATOM 827 C C . GLU A 1 101 ? -5.472 -11.473 1.759 1.00 96.69 101 GLU A C 1
ATOM 829 O O . GLU A 1 101 ? -5.013 -10.369 2.076 1.00 96.69 101 GLU A O 1
ATOM 834 N N . THR A 1 102 ? -6.691 -11.864 2.131 1.00 96.75 102 THR A N 1
ATOM 835 C CA . THR A 1 102 ? -7.595 -11.093 3.011 1.00 96.75 102 THR A CA 1
ATOM 836 C C . THR A 1 102 ? -7.674 -11.659 4.426 1.00 96.75 102 THR A C 1
ATOM 838 O O . THR A 1 102 ? -8.356 -11.097 5.281 1.00 96.75 102 THR A O 1
ATOM 841 N N . VAL A 1 103 ? -6.958 -12.752 4.686 1.00 94.88 103 VAL A N 1
ATOM 842 C CA . VAL A 1 103 ? -6.861 -13.423 5.982 1.00 94.88 103 VAL A CA 1
ATOM 843 C C . VAL A 1 103 ? -5.395 -13.710 6.292 1.00 94.88 103 VAL A C 1
ATOM 845 O O . VAL A 1 103 ? -4.584 -13.894 5.388 1.00 94.88 103 VAL A O 1
ATOM 848 N N . PHE A 1 104 ? -5.035 -13.740 7.574 1.00 91.56 104 PHE A N 1
ATOM 849 C CA . PHE A 1 104 ? -3.695 -14.140 7.997 1.00 91.56 104 PHE A CA 1
ATOM 850 C C . PHE A 1 104 ? -3.779 -15.006 9.262 1.00 91.56 104 PHE A C 1
ATOM 852 O O . PHE A 1 104 ? -4.301 -14.537 10.279 1.00 91.56 104 PHE A O 1
ATOM 859 N N . PRO A 1 105 ? -3.303 -16.265 9.231 1.00 88.44 105 PRO A N 1
ATOM 860 C CA . PRO A 1 105 ? -3.392 -17.157 10.378 1.00 88.44 105 PRO A CA 1
ATOM 861 C C . PRO A 1 105 ? -2.438 -16.715 11.492 1.00 88.44 105 PRO A C 1
ATOM 863 O O . PRO A 1 105 ? -1.257 -16.450 11.267 1.00 88.44 105 PRO A O 1
ATOM 866 N N . ILE A 1 106 ? -2.934 -16.680 12.728 1.00 83.94 106 ILE A N 1
ATOM 867 C CA . ILE A 1 106 ? -2.116 -16.403 13.912 1.00 83.94 106 ILE A CA 1
ATOM 868 C C . ILE A 1 106 ? -1.939 -17.707 14.683 1.00 83.94 106 ILE A C 1
ATOM 870 O O . ILE A 1 106 ? -2.858 -18.163 15.366 1.00 83.94 106 ILE A O 1
ATOM 874 N N . HIS A 1 107 ? -0.748 -18.299 14.607 1.00 77.44 107 HIS A N 1
ATOM 875 C CA . HIS A 1 107 ? -0.400 -19.435 15.452 1.00 77.44 107 HIS A CA 1
ATOM 876 C C . HIS A 1 107 ? -0.165 -18.957 16.886 1.00 77.44 107 HIS A C 1
ATOM 878 O O . HIS A 1 107 ? 0.755 -18.183 17.163 1.00 77.44 107 HIS A O 1
ATOM 884 N N . ARG A 1 108 ? -1.010 -19.416 17.808 1.00 71.12 108 ARG A N 1
ATOM 885 C CA . ARG A 1 108 ? -0.794 -19.248 19.245 1.00 71.12 108 ARG A CA 1
ATOM 886 C C . ARG A 1 108 ? -0.028 -20.459 19.754 1.00 71.12 108 ARG A C 1
ATOM 888 O O . ARG A 1 108 ? -0.361 -21.587 19.403 1.00 71.12 108 ARG A O 1
ATOM 895 N N . THR A 1 109 ? 0.982 -20.237 20.585 1.00 63.16 109 THR A N 1
ATOM 896 C CA . THR A 1 109 ? 1.557 -21.329 21.373 1.00 63.16 109 THR A CA 1
ATOM 897 C C . THR A 1 109 ? 0.458 -21.880 22.278 1.00 63.16 109 THR A C 1
ATOM 899 O O . THR A 1 109 ? -0.217 -21.069 22.920 1.00 63.16 109 THR A O 1
ATOM 902 N N . PRO A 1 110 ? 0.247 -23.203 22.355 1.00 60.66 110 PRO A N 1
ATOM 903 C CA . PRO A 1 110 ? -0.619 -23.747 23.386 1.00 60.66 110 PRO A CA 1
ATOM 904 C C . PRO A 1 110 ? -0.061 -23.324 24.748 1.00 60.66 110 PRO A C 1
ATOM 906 O O . PRO A 1 110 ? 1.123 -23.519 25.029 1.00 60.66 110 PRO A O 1
ATOM 909 N N . CYS A 1 111 ? -0.897 -22.688 25.570 1.00 57.72 111 CYS A N 1
ATOM 910 C CA . CYS A 1 111 ? -0.562 -22.432 26.962 1.00 57.72 111 CYS A CA 1
ATOM 911 C C . CYS A 1 111 ? -0.302 -23.792 27.616 1.00 57.72 111 CYS A C 1
ATOM 913 O O . CYS A 1 111 ? -1.215 -24.614 27.685 1.00 57.72 111 CYS A O 1
ATOM 915 N N . LEU A 1 112 ? 0.929 -24.047 28.062 1.00 60.94 112 LEU A N 1
ATOM 916 C CA . LEU A 1 112 ? 1.187 -25.208 28.904 1.00 60.94 112 LEU A CA 1
ATOM 917 C C . LEU A 1 112 ? 0.348 -25.042 30.180 1.00 60.94 112 LEU A C 1
ATOM 919 O O . LEU A 1 112 ? 0.369 -23.953 30.767 1.00 60.94 112 LEU A O 1
ATOM 923 N N . PRO A 1 113 ? -0.426 -26.059 30.593 1.00 57.72 113 PRO A N 1
ATOM 924 C CA . PRO A 1 113 ? -1.171 -25.981 31.835 1.00 57.72 113 PRO A CA 1
ATOM 925 C C . PRO A 1 113 ? -0.181 -25.775 32.981 1.00 57.72 113 PRO A C 1
ATOM 927 O O . PRO A 1 113 ? 0.795 -26.510 33.125 1.00 57.72 113 PRO A O 1
ATOM 930 N N . ILE A 1 114 ? -0.425 -24.743 33.787 1.00 59.72 114 ILE A N 1
ATOM 931 C CA . ILE A 1 114 ? 0.287 -24.547 35.045 1.00 59.72 114 ILE A CA 1
ATOM 932 C C . ILE A 1 114 ? -0.211 -25.660 35.966 1.00 59.72 114 ILE A C 1
ATOM 934 O O . ILE A 1 114 ? -1.326 -25.580 36.485 1.00 59.72 114 ILE A O 1
ATOM 938 N N . HIS A 1 115 ? 0.574 -26.725 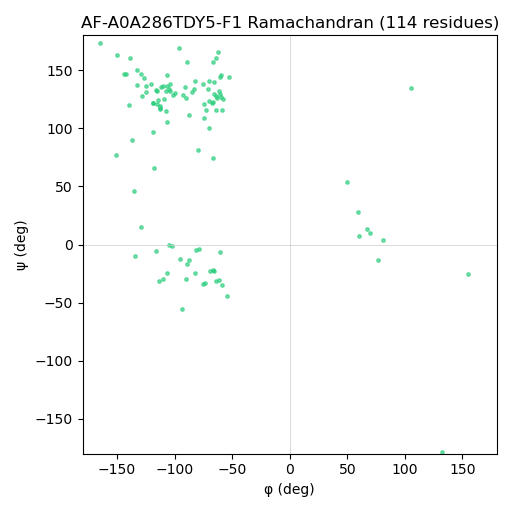36.118 1.00 54.25 115 HIS A N 1
ATOM 939 C CA . HIS A 1 115 ? 0.353 -27.682 37.193 1.00 54.25 115 HIS A CA 1
ATOM 940 C C . HIS A 1 115 ? 0.572 -26.936 38.517 1.00 54.25 115 HIS A C 1
ATOM 942 O O . HIS A 1 115 ? 1.651 -26.388 38.744 1.00 54.25 115 HIS A O 1
ATOM 948 N N . ARG A 1 116 ? -0.501 -26.824 39.308 1.00 53.66 116 ARG A N 1
ATOM 949 C CA . ARG A 1 116 ? -0.454 -26.355 40.697 1.00 53.66 116 ARG A CA 1
ATOM 950 C C . ARG A 1 116 ? 0.133 -27.430 41.594 1.00 53.66 116 ARG A C 1
ATOM 952 O O . ARG A 1 116 ? -0.148 -28.616 41.314 1.00 53.66 116 ARG A O 1
#

Foldseek 3Di:
DCCVVPVQAEDEEEDEADDPQADPDQQWHWHQDPVRFKIKIFGNPDQADDFPDDDRPRHKYQYFYWDADPPPRDIDTHGSAIWGFDGAPPSRGMTMIGHPGPDDDDDDDPDDDDDD

Secondary structure (DSSP, 8-state):
-HHHHHTTT-EEE--B--BTTB-SBTTEEEEE-TTSSEEEEEETT-S-PPPS-SS-TT-EEEEEEEEE-TTT--EEEEEEEEEEEEEE-TTS--EEEEEEES-----PPP------

Seque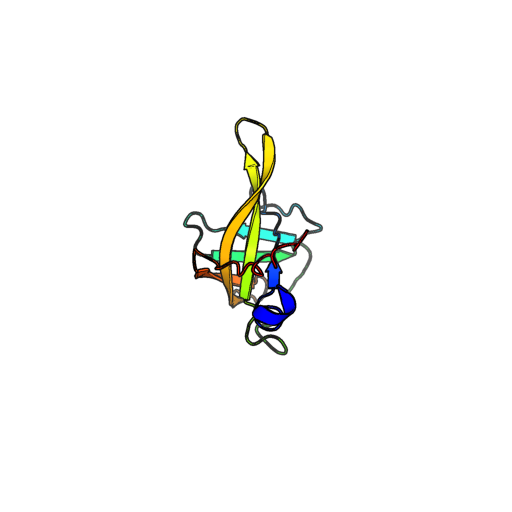nce (116 aa):
MMRQWYGDRYRVWFPKLAIGGKAVANGWNNRLSDDGTYIYEYNEDADLVDPVGDGDPNDIRITFAKSADPVTRIQAYRFVGVFRRISNSEDGTRKRYQRIETVFPIHRTPCLPIHR

Radius of gyration: 16.92 Å; Cα contacts (8 Å, |Δi|>4): 215; chains: 1; bounding box: 36×42×56 Å

pLDDT: mean 82.38, std 12.46, range [44.47, 97.06]